Protein AF-A0A0W8D0F6-F1 (afdb_monomer_lite)

Organism: Phytophthora nicotianae (NCBI:txid4792)

pLDDT: mean 84.15, std 13.4, range [37.69, 95.56]

Structure (mmCIF, N/CA/C/O backbone):
data_AF-A0A0W8D0F6-F1
#
_entry.id   AF-A0A0W8D0F6-F1
#
loop_
_atom_site.group_PDB
_atom_site.id
_atom_site.type_symbol
_atom_site.label_atom_id
_atom_site.label_alt_id
_atom_site.label_comp_id
_atom_site.label_asym_id
_atom_site.label_entity_id
_atom_site.label_seq_id
_atom_site.pdbx_PDB_ins_code
_atom_site.Cartn_x
_atom_site.Cartn_y
_atom_site.Cartn_z
_atom_site.occupancy
_atom_site.B_iso_or_equiv
_atom_site.auth_seq_id
_atom_site.auth_comp_id
_atom_site.auth_asym_id
_atom_site.auth_atom_id
_atom_site.pdbx_PDB_model_num
ATOM 1 N N . MET A 1 1 ? -10.088 -6.794 23.719 1.00 49.53 1 MET A N 1
ATOM 2 C CA . MET A 1 1 ? -10.058 -5.626 22.808 1.00 49.53 1 MET A CA 1
ATOM 3 C C . MET A 1 1 ? -9.880 -6.168 21.394 1.00 49.53 1 MET A C 1
ATOM 5 O O . MET A 1 1 ? -9.035 -7.031 21.216 1.00 49.53 1 MET A O 1
ATOM 9 N N . SER A 1 2 ? -10.713 -5.782 20.423 1.00 54.84 2 SER A N 1
ATOM 10 C CA . SER A 1 2 ? -10.577 -6.261 19.036 1.00 54.84 2 SER A CA 1
ATOM 11 C C . SER A 1 2 ? -9.359 -5.599 18.394 1.00 54.84 2 SER A C 1
ATOM 13 O O . SER A 1 2 ? -9.376 -4.388 18.184 1.00 54.84 2 SER A O 1
ATOM 15 N N . HIS A 1 3 ? -8.312 -6.365 18.096 1.00 66.00 3 HIS A N 1
ATOM 16 C CA . HIS A 1 3 ? -7.158 -5.871 17.346 1.00 66.00 3 HIS A CA 1
ATOM 17 C C . HIS A 1 3 ? -7.536 -5.809 15.863 1.00 66.00 3 HIS A C 1
ATOM 19 O O . HIS A 1 3 ? -7.932 -6.818 15.282 1.00 66.00 3 HIS A O 1
ATOM 25 N N . GLY A 1 4 ? -7.497 -4.614 15.272 1.00 75.62 4 GLY A N 1
ATOM 26 C CA . GLY A 1 4 ? -7.786 -4.421 13.855 1.00 75.62 4 GLY A CA 1
ATOM 27 C C . GLY A 1 4 ? -6.559 -4.729 13.003 1.00 75.62 4 GLY A C 1
ATOM 28 O O . GLY A 1 4 ? -5.426 -4.450 13.394 1.00 75.62 4 GLY A O 1
ATOM 29 N N . SER A 1 5 ? -6.776 -5.274 11.815 1.00 84.56 5 SER A N 1
ATOM 30 C CA . SER A 1 5 ? -5.776 -5.259 10.749 1.00 84.56 5 SER A CA 1
ATOM 31 C C . SER A 1 5 ? -6.409 -4.654 9.506 1.00 84.56 5 SER A C 1
ATOM 33 O O . SER A 1 5 ? -7.623 -4.748 9.307 1.00 84.56 5 SER A O 1
ATOM 35 N N . SER A 1 6 ? -5.601 -3.979 8.700 1.00 87.75 6 SER A N 1
ATOM 36 C CA . SER A 1 6 ? -6.020 -3.435 7.412 1.00 87.75 6 SER A CA 1
ATOM 37 C C . SER A 1 6 ? -5.181 -4.058 6.311 1.00 87.75 6 SER A C 1
ATOM 39 O O . SER A 1 6 ? -4.005 -4.347 6.510 1.00 87.75 6 SER A O 1
ATOM 41 N N . THR A 1 7 ? -5.808 -4.300 5.163 1.00 91.81 7 THR A N 1
ATOM 42 C CA . THR A 1 7 ? -5.136 -4.730 3.934 1.00 91.81 7 THR A CA 1
ATOM 43 C C . THR A 1 7 ? -5.336 -3.636 2.901 1.00 91.81 7 THR A C 1
ATOM 45 O O . THR A 1 7 ? -6.472 -3.243 2.640 1.00 91.81 7 THR A O 1
ATOM 48 N N . VAL A 1 8 ? -4.241 -3.127 2.346 1.00 92.94 8 VAL A N 1
ATOM 49 C CA . VAL A 1 8 ? -4.249 -2.065 1.339 1.00 92.94 8 VAL A CA 1
ATOM 50 C C . VAL A 1 8 ? -3.506 -2.539 0.102 1.00 92.94 8 VAL A C 1
ATOM 52 O O . VAL A 1 8 ? -2.436 -3.127 0.215 1.00 92.94 8 VAL A O 1
ATOM 55 N N . LEU A 1 9 ? -4.076 -2.248 -1.064 1.00 92.00 9 LEU A N 1
ATOM 56 C CA . LEU A 1 9 ? -3.480 -2.453 -2.379 1.00 92.00 9 LEU A CA 1
ATOM 57 C C . LEU A 1 9 ? -3.119 -1.087 -2.981 1.00 92.00 9 LEU A C 1
ATOM 59 O O . LEU A 1 9 ? -3.992 -0.228 -3.113 1.00 92.00 9 LEU A O 1
ATOM 63 N N . ALA A 1 10 ? -1.865 -0.908 -3.389 1.00 92.56 10 ALA A N 1
ATOM 64 C CA . ALA A 1 10 ? -1.406 0.202 -4.218 1.00 92.56 10 ALA A CA 1
ATOM 65 C C . ALA A 1 10 ? -0.988 -0.333 -5.593 1.00 92.56 10 ALA A C 1
ATOM 67 O O . ALA A 1 10 ? -0.185 -1.261 -5.680 1.00 92.56 10 ALA A O 1
ATOM 68 N N . ALA A 1 11 ? -1.538 0.241 -6.664 1.00 89.75 11 ALA A N 1
ATOM 69 C CA . ALA A 1 11 ? -1.292 -0.189 -8.038 1.00 89.75 11 ALA A CA 1
ATOM 70 C C . ALA A 1 11 ? -0.626 0.920 -8.860 1.00 89.75 11 ALA A C 1
ATOM 72 O O . ALA A 1 11 ? -1.016 2.085 -8.779 1.00 89.75 11 ALA A O 1
ATOM 73 N N . VAL A 1 12 ? 0.348 0.534 -9.681 1.00 87.62 12 VAL A N 1
ATOM 74 C CA . VAL A 1 12 ? 1.019 1.370 -10.678 1.00 87.62 12 VAL A CA 1
ATOM 75 C C . VAL A 1 12 ? 0.629 0.863 -12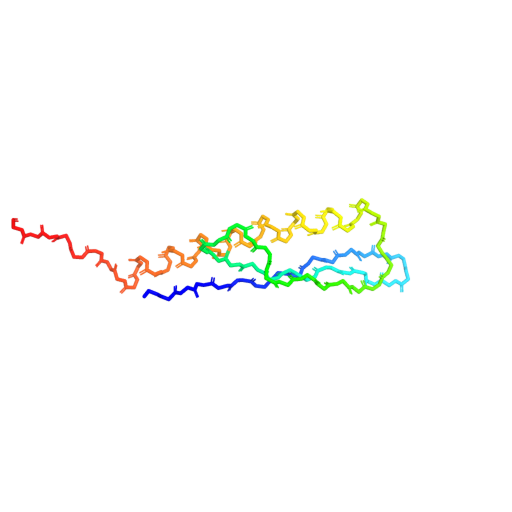.059 1.00 87.62 12 VAL A C 1
ATOM 77 O O . VAL A 1 12 ? 0.756 -0.323 -12.367 1.00 87.62 12 VAL A O 1
ATOM 80 N N . TYR A 1 13 ? 0.161 1.779 -12.899 1.00 83.75 13 TYR A N 1
ATOM 81 C CA . TYR A 1 13 ? -0.230 1.477 -14.269 1.00 83.75 13 TYR A CA 1
ATOM 82 C C . TYR A 1 13 ? 0.958 1.718 -15.197 1.00 83.75 13 TYR A C 1
ATOM 84 O O . TYR A 1 13 ? 1.389 2.857 -15.378 1.00 83.75 13 TYR A O 1
ATOM 92 N N . GLY A 1 14 ? 1.496 0.635 -15.756 1.00 72.75 14 GLY A N 1
ATOM 93 C CA . GLY A 1 14 ? 2.461 0.685 -16.846 1.00 72.75 14 GLY A CA 1
ATOM 94 C C . GLY A 1 14 ? 1.780 0.575 -18.216 1.00 72.75 14 GLY A C 1
ATOM 95 O O . GLY A 1 14 ? 0.590 0.266 -18.293 1.00 72.75 14 GLY A O 1
ATOM 96 N N . PRO A 1 15 ? 2.531 0.795 -19.308 1.00 72.06 15 PRO A N 1
ATOM 97 C CA . PRO A 1 15 ? 2.003 0.716 -20.670 1.00 72.06 15 PRO A CA 1
ATOM 98 C C . PRO A 1 15 ? 1.495 -0.681 -21.064 1.00 72.06 15 PRO A C 1
ATOM 100 O O . PRO A 1 15 ? 0.586 -0.767 -21.882 1.00 72.06 15 PRO A O 1
ATOM 103 N N . GLU A 1 16 ? 2.037 -1.759 -20.484 1.00 70.50 16 GLU A N 1
ATOM 104 C CA . GLU A 1 16 ? 1.668 -3.138 -20.857 1.00 70.50 16 GLU A CA 1
ATOM 105 C C . GLU A 1 16 ? 0.942 -3.928 -19.759 1.00 70.50 16 GLU A C 1
ATOM 107 O O . GLU A 1 16 ? 0.213 -4.872 -20.062 1.00 70.50 16 GLU A O 1
ATOM 112 N N . ALA A 1 17 ? 1.113 -3.566 -18.485 1.00 75.94 17 ALA A N 1
ATOM 113 C CA . ALA A 1 17 ? 0.509 -4.287 -17.368 1.00 75.94 17 ALA A CA 1
ATOM 114 C C . ALA A 1 17 ? 0.369 -3.415 -16.113 1.00 75.94 17 ALA A C 1
ATOM 116 O O . ALA A 1 17 ? 1.062 -2.408 -15.938 1.00 75.94 17 ALA A O 1
ATOM 117 N N . VAL A 1 18 ? -0.523 -3.846 -15.217 1.00 87.25 18 VAL A N 1
ATOM 118 C CA . VAL A 1 18 ? -0.671 -3.276 -13.875 1.00 87.25 18 VAL A CA 1
ATOM 119 C C . VAL A 1 18 ? 0.235 -4.032 -12.914 1.00 87.25 18 VAL A C 1
ATOM 121 O O . VAL A 1 18 ? 0.050 -5.231 -12.687 1.00 87.25 18 VAL A O 1
ATOM 124 N N . SER A 1 19 ? 1.175 -3.310 -12.317 1.00 93.25 19 SER A N 1
ATOM 125 C CA . SER A 1 19 ? 1.973 -3.801 -11.198 1.00 93.25 19 SER A CA 1
ATOM 126 C C . SER A 1 19 ? 1.381 -3.285 -9.893 1.00 93.25 19 SER A C 1
ATOM 128 O O . SER A 1 19 ? 0.801 -2.201 -9.853 1.00 93.25 19 SER A O 1
ATOM 130 N N . TRP A 1 20 ? 1.493 -4.041 -8.809 1.00 93.56 20 TRP A N 1
ATOM 131 C CA . TRP A 1 20 ? 0.910 -3.628 -7.535 1.00 93.56 20 TRP A CA 1
ATOM 132 C C . TRP A 1 20 ? 1.657 -4.182 -6.332 1.00 93.56 20 TRP A C 1
ATOM 134 O O . TRP A 1 20 ? 2.374 -5.177 -6.428 1.00 93.56 20 TRP A O 1
ATOM 144 N N . VAL A 1 21 ? 1.448 -3.534 -5.189 1.00 95.25 21 VAL A N 1
ATOM 145 C CA 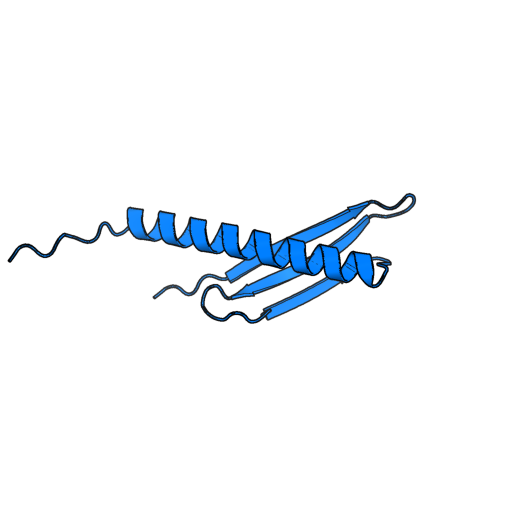. VAL A 1 21 ? 1.871 -3.981 -3.861 1.00 95.25 21 VAL A CA 1
ATOM 146 C C . VAL A 1 21 ? 0.642 -4.033 -2.962 1.00 95.25 21 VAL A C 1
ATOM 148 O O . VAL A 1 21 ? -0.104 -3.063 -2.857 1.00 95.25 21 VAL A O 1
ATOM 151 N N . THR A 1 22 ? 0.432 -5.167 -2.305 1.00 95.56 22 THR A N 1
ATOM 152 C CA . THR A 1 22 ? -0.564 -5.360 -1.252 1.00 95.56 22 THR A CA 1
ATOM 153 C C . THR A 1 22 ? 0.150 -5.482 0.081 1.00 95.56 22 THR A C 1
ATOM 155 O O . THR A 1 22 ? 0.971 -6.380 0.264 1.00 95.56 22 THR A O 1
ATOM 158 N N . THR A 1 23 ? -0.188 -4.623 1.035 1.00 95.31 23 THR A N 1
ATOM 159 C CA . THR A 1 23 ? 0.351 -4.674 2.394 1.00 95.31 23 THR A CA 1
ATOM 160 C C . THR A 1 23 ? -0.779 -4.899 3.384 1.00 95.31 23 THR A C 1
ATOM 162 O O . THR A 1 23 ? -1.779 -4.181 3.356 1.00 95.31 23 THR A O 1
ATOM 165 N N . ALA A 1 24 ? -0.610 -5.857 4.296 1.00 93.44 24 ALA A N 1
ATOM 166 C CA . ALA A 1 24 ? -1.433 -5.935 5.498 1.00 93.44 24 ALA A CA 1
ATOM 167 C C . ALA A 1 24 ? -0.654 -5.391 6.694 1.00 93.44 24 ALA A C 1
ATOM 169 O O . ALA A 1 24 ? 0.495 -5.783 6.916 1.00 93.44 24 ALA A O 1
ATOM 170 N N . ARG A 1 25 ? -1.273 -4.509 7.480 1.00 91.62 25 ARG A N 1
ATOM 171 C CA . ARG A 1 25 ? -0.670 -3.939 8.690 1.00 91.62 25 ARG A CA 1
ATOM 172 C C . ARG A 1 25 ? -1.547 -4.162 9.910 1.00 91.62 25 ARG A C 1
ATOM 174 O O . ARG A 1 25 ? -2.777 -4.161 9.841 1.00 91.62 25 ARG A O 1
ATOM 181 N N . SER A 1 26 ? -0.880 -4.355 11.039 1.00 88.94 26 SER A N 1
ATOM 182 C CA . SER A 1 26 ? -1.515 -4.392 12.351 1.00 88.94 26 SER A CA 1
ATOM 183 C C . SER A 1 26 ? -1.845 -2.971 12.800 1.00 88.94 26 SER A C 1
ATOM 185 O O . SER A 1 26 ? -1.039 -2.063 12.629 1.00 88.94 26 SER A O 1
ATOM 187 N N . SER A 1 27 ? -3.011 -2.761 13.413 1.00 80.81 27 SER A N 1
ATOM 188 C CA . SER A 1 27 ? -3.365 -1.451 13.972 1.00 80.81 27 SER A CA 1
ATOM 189 C C . SER A 1 27 ? -2.740 -1.186 15.347 1.00 80.81 27 SER A C 1
ATOM 191 O O . SER A 1 27 ? -2.938 -0.109 15.905 1.00 80.81 27 SER A O 1
ATOM 193 N N . THR A 1 28 ? -2.084 -2.183 15.951 1.00 80.06 28 THR A N 1
ATOM 194 C CA . THR A 1 28 ? -1.526 -2.094 17.315 1.00 80.06 28 THR A CA 1
ATOM 195 C C . THR A 1 28 ? -0.015 -2.249 17.374 1.00 80.06 28 THR A C 1
ATOM 197 O O . THR A 1 28 ? 0.574 -2.054 18.431 1.00 80.06 28 THR A O 1
ATOM 200 N N . SER A 1 29 ? 0.614 -2.598 16.260 1.00 79.12 29 SER A N 1
ATOM 201 C CA . SER A 1 29 ? 2.064 -2.633 16.113 1.00 79.12 29 SER A CA 1
ATOM 202 C C . SER A 1 29 ? 2.415 -1.953 14.805 1.00 79.12 29 SER A C 1
ATOM 204 O O . SER A 1 29 ? 1.746 -2.213 13.810 1.00 79.12 29 SER A O 1
ATOM 206 N N . ASP A 1 30 ? 3.498 -1.184 14.772 1.00 72.06 30 ASP A N 1
ATOM 207 C CA . ASP A 1 30 ? 3.940 -0.489 13.552 1.00 72.06 30 ASP A CA 1
ATOM 208 C C . ASP A 1 30 ? 4.444 -1.435 12.437 1.00 72.06 30 ASP A C 1
ATOM 210 O O . ASP A 1 30 ? 4.876 -1.007 11.369 1.00 72.06 30 ASP A O 1
ATOM 214 N N . GLY A 1 31 ? 4.377 -2.747 12.674 1.00 84.62 31 GLY A N 1
ATOM 215 C CA . GLY A 1 31 ? 4.838 -3.787 11.767 1.00 84.62 31 GLY A CA 1
ATOM 216 C C . GLY A 1 31 ? 3.891 -4.094 10.604 1.00 84.62 31 GLY A C 1
ATOM 217 O O . GLY A 1 31 ? 2.662 -4.138 10.735 1.00 84.62 31 GLY A O 1
ATOM 218 N N . VAL A 1 32 ? 4.509 -4.399 9.465 1.00 90.44 32 VAL A N 1
ATOM 219 C CA . VAL A 1 32 ? 3.879 -5.059 8.318 1.00 90.44 32 VAL A CA 1
ATOM 220 C C . VAL A 1 32 ? 3.679 -6.541 8.647 1.00 90.44 32 VAL A C 1
ATOM 222 O O . VAL A 1 32 ? 4.623 -7.224 9.031 1.00 90.44 32 VAL A O 1
ATOM 225 N N . LEU A 1 33 ? 2.450 -7.039 8.496 1.00 92.00 33 LEU A N 1
ATOM 226 C CA . LEU A 1 33 ? 2.112 -8.456 8.677 1.00 92.00 33 LEU A CA 1
ATOM 227 C C . LEU A 1 33 ? 2.387 -9.261 7.406 1.00 92.00 33 LEU A C 1
ATOM 229 O O . LEU A 1 33 ? 2.860 -10.391 7.467 1.00 92.00 33 LEU A O 1
ATOM 233 N N . THR A 1 34 ? 2.076 -8.681 6.247 1.00 92.75 34 THR A N 1
ATOM 234 C CA . THR A 1 34 ? 2.393 -9.271 4.947 1.00 92.75 34 THR A CA 1
ATOM 235 C C . THR A 1 34 ? 2.621 -8.182 3.912 1.00 92.75 34 THR A C 1
ATOM 237 O O . THR A 1 34 ? 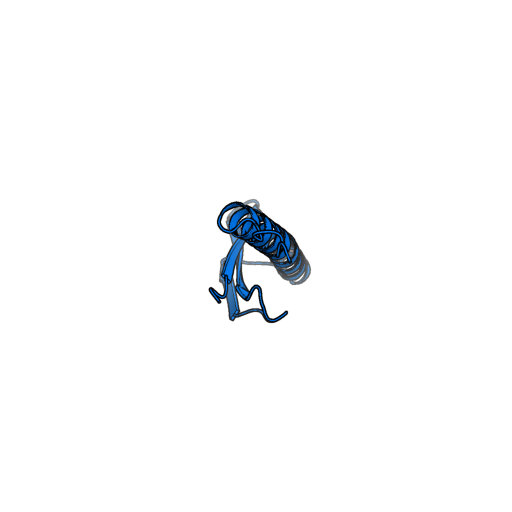2.003 -7.116 3.984 1.00 92.75 34 THR A O 1
ATOM 240 N N . CYS A 1 35 ? 3.492 -8.463 2.949 1.00 93.31 35 CYS A N 1
ATOM 241 C CA . CYS A 1 35 ? 3.711 -7.636 1.774 1.00 93.31 35 CYS A CA 1
ATOM 242 C C . CYS A 1 35 ? 3.821 -8.560 0.563 1.00 93.31 35 CYS A C 1
ATOM 244 O O . CYS A 1 35 ? 4.678 -9.442 0.537 1.00 93.31 35 CYS A O 1
ATOM 246 N N . ILE A 1 36 ? 2.931 -8.383 -0.408 1.00 95.50 36 ILE A N 1
ATOM 247 C CA . ILE A 1 36 ? 2.886 -9.175 -1.636 1.00 95.50 36 ILE A CA 1
ATOM 248 C C . ILE A 1 36 ? 2.902 -8.199 -2.799 1.00 95.50 36 ILE A C 1
ATOM 250 O O . ILE A 1 36 ? 2.087 -7.281 -2.836 1.00 95.50 36 ILE A O 1
ATOM 254 N N . SER A 1 3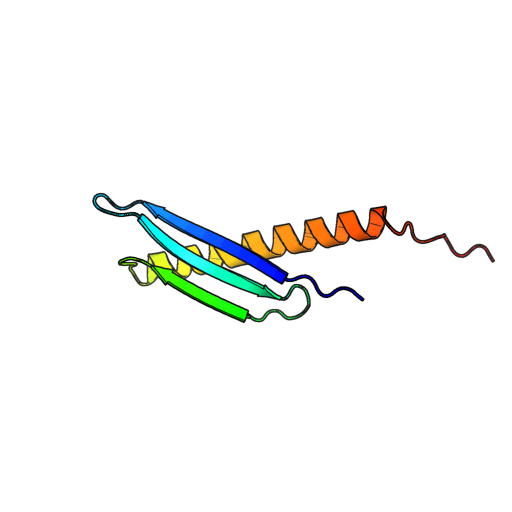7 ? 3.795 -8.401 -3.758 1.00 94.06 37 SER A N 1
ATOM 255 C CA . SER A 1 37 ? 3.814 -7.639 -5.002 1.00 94.06 37 SER A CA 1
ATOM 256 C C . SER A 1 37 ? 3.512 -8.526 -6.203 1.00 94.06 37 SER A C 1
ATOM 258 O O . SER A 1 37 ? 3.684 -9.744 -6.165 1.00 94.06 37 SER A O 1
ATOM 260 N N . ASN A 1 38 ? 3.049 -7.897 -7.277 1.00 93.94 38 ASN A N 1
ATOM 261 C CA . ASN A 1 38 ? 2.829 -8.533 -8.566 1.00 93.94 38 ASN A CA 1
ATOM 262 C C . ASN A 1 38 ? 3.267 -7.600 -9.691 1.00 93.94 38 ASN A C 1
ATOM 264 O O . ASN A 1 38 ? 3.093 -6.383 -9.601 1.00 93.94 38 ASN A O 1
ATOM 268 N N . GLY A 1 39 ? 3.757 -8.196 -10.775 1.00 90.56 39 GLY A N 1
ATOM 269 C CA . GLY A 1 39 ? 4.295 -7.467 -11.915 1.00 90.56 39 GLY A CA 1
ATOM 270 C C . GLY A 1 39 ? 5.726 -6.987 -11.683 1.00 90.56 39 GLY A C 1
ATOM 271 O O . GLY A 1 39 ? 6.366 -7.309 -10.682 1.00 90.56 39 GLY A O 1
ATOM 272 N N . LEU A 1 40 ? 6.235 -6.231 -12.651 1.00 90.75 40 LEU A N 1
ATOM 273 C CA . LEU A 1 40 ? 7.559 -5.627 -12.586 1.00 90.75 40 LEU A CA 1
ATOM 274 C C . LEU A 1 40 ? 7.421 -4.225 -11.994 1.00 90.75 40 LEU A C 1
ATOM 276 O O . LEU A 1 40 ? 6.710 -3.382 -12.543 1.00 90.75 40 LEU A O 1
ATOM 280 N N . LEU A 1 41 ? 8.073 -4.002 -10.859 1.00 91.88 41 LEU A N 1
ATOM 281 C CA . LEU A 1 41 ? 8.185 -2.705 -10.202 1.00 91.88 41 LEU A CA 1
ATOM 282 C C . LEU A 1 41 ? 9.663 -2.330 -10.180 1.00 91.88 41 LEU A C 1
ATOM 284 O O . LEU A 1 41 ? 10.497 -3.169 -9.833 1.00 91.88 41 LEU A O 1
ATOM 288 N N . SER A 1 42 ? 9.985 -1.081 -10.515 1.00 92.56 42 SER A N 1
ATOM 289 C CA . SER A 1 42 ? 11.278 -0.528 -10.113 1.00 92.56 42 SER A CA 1
ATOM 290 C C . SER A 1 42 ? 11.343 -0.426 -8.588 1.00 92.56 42 SER A C 1
ATOM 292 O O . SER A 1 42 ? 10.317 -0.458 -7.898 1.00 92.56 42 SER A O 1
ATOM 294 N N . GLU A 1 43 ? 12.550 -0.282 -8.055 1.00 94.62 43 GLU A N 1
ATOM 295 C CA . GLU A 1 43 ? 12.759 -0.085 -6.623 1.00 94.62 43 GLU A CA 1
ATOM 296 C C . GLU A 1 43 ? 11.968 1.131 -6.112 1.00 94.62 43 GLU A C 1
ATOM 298 O O . GLU A 1 43 ? 11.215 1.032 -5.141 1.00 94.62 43 GLU A O 1
ATOM 303 N N . GLU A 1 44 ? 12.031 2.252 -6.832 1.00 95.06 44 GLU A N 1
ATOM 304 C CA . GLU A 1 44 ? 11.315 3.484 -6.492 1.00 95.06 44 GLU A CA 1
ATOM 305 C C . GLU A 1 44 ? 9.796 3.278 -6.500 1.00 95.06 44 GLU A C 1
ATOM 307 O O . GLU A 1 44 ? 9.096 3.758 -5.608 1.00 95.06 44 GLU A O 1
ATOM 312 N N . GLN A 1 45 ? 9.273 2.534 -7.480 1.00 94.06 45 GLN A N 1
ATOM 313 C CA . GLN A 1 45 ? 7.845 2.226 -7.567 1.00 94.06 45 GLN A CA 1
ATOM 314 C C . GLN A 1 45 ? 7.388 1.331 -6.415 1.00 94.06 45 GLN A C 1
ATOM 316 O O . GLN A 1 45 ? 6.325 1.570 -5.836 1.00 94.06 45 GLN A O 1
ATOM 321 N N . TYR A 1 46 ? 8.181 0.319 -6.062 1.00 93.81 46 TYR A N 1
ATOM 322 C CA . TYR A 1 46 ? 7.887 -0.560 -4.936 1.00 93.81 46 TYR A CA 1
ATOM 323 C C . TYR A 1 46 ? 7.866 0.213 -3.610 1.00 93.81 46 TYR A C 1
ATOM 325 O O . TYR A 1 46 ? 6.926 0.057 -2.821 1.00 93.81 46 TYR A O 1
ATOM 333 N N . PHE A 1 47 ? 8.847 1.092 -3.378 1.00 94.81 47 PHE A N 1
ATOM 334 C CA . PHE A 1 47 ? 8.880 1.931 -2.179 1.00 94.81 47 PHE A CA 1
ATOM 335 C C . PHE A 1 47 ? 7.721 2.924 -2.132 1.00 94.81 47 PHE A C 1
ATOM 337 O O . PHE A 1 47 ? 7.048 3.013 -1.105 1.00 94.81 47 PHE A O 1
ATOM 344 N N . ALA A 1 48 ? 7.416 3.596 -3.245 1.00 94.69 48 ALA A N 1
ATOM 345 C CA . ALA A 1 48 ? 6.286 4.518 -3.320 1.00 94.69 48 ALA A CA 1
ATOM 346 C C . ALA A 1 48 ? 4.948 3.812 -3.036 1.00 94.69 48 ALA A C 1
ATOM 348 O O . ALA A 1 48 ? 4.111 4.336 -2.296 1.00 94.69 48 ALA A O 1
ATOM 349 N N . CYS A 1 49 ? 4.754 2.597 -3.563 1.00 94.94 49 CYS A N 1
ATOM 350 C CA . CYS A 1 49 ? 3.569 1.791 -3.267 1.00 94.94 49 CYS A CA 1
ATOM 351 C C . CYS A 1 49 ? 3.508 1.379 -1.797 1.00 94.94 49 CYS A C 1
ATOM 353 O O . CYS A 1 49 ? 2.451 1.471 -1.179 1.00 94.94 49 CYS A O 1
ATOM 355 N N . SER A 1 50 ? 4.635 0.956 -1.226 1.00 93.12 50 SER A N 1
ATOM 356 C CA . SER A 1 50 ? 4.713 0.544 0.178 1.00 93.12 50 SER A CA 1
ATOM 357 C C . SER A 1 50 ? 4.382 1.706 1.122 1.00 93.12 50 SER A C 1
ATOM 359 O O . SER A 1 50 ? 3.593 1.543 2.054 1.00 93.12 50 SER A O 1
ATOM 361 N N . GLU A 1 51 ? 4.896 2.906 0.841 1.00 94.06 51 GLU A N 1
ATOM 362 C CA . GLU A 1 51 ? 4.592 4.126 1.599 1.00 94.06 51 GLU A CA 1
ATOM 363 C C . GLU A 1 51 ? 3.119 4.548 1.434 1.00 94.06 51 GLU A C 1
ATOM 365 O O . GLU A 1 51 ? 2.461 4.970 2.390 1.00 94.06 51 GLU A O 1
ATOM 370 N N . ALA A 1 52 ? 2.554 4.408 0.229 1.00 95.00 52 ALA A N 1
ATOM 371 C CA . ALA A 1 52 ? 1.130 4.648 -0.005 1.00 95.00 52 ALA A CA 1
ATOM 372 C C . ALA A 1 52 ? 0.253 3.677 0.804 1.00 95.00 52 ALA A C 1
ATOM 374 O O . ALA A 1 52 ? -0.669 4.112 1.503 1.00 95.00 52 ALA A O 1
ATOM 375 N N . CYS A 1 53 ? 0.579 2.381 0.787 1.00 94.81 53 CYS A N 1
ATOM 376 C CA . CYS A 1 53 ? -0.086 1.365 1.600 1.00 94.81 53 CYS A CA 1
ATOM 377 C C . CYS A 1 53 ? 0.012 1.675 3.098 1.00 94.81 53 CYS A C 1
ATOM 379 O O . CYS A 1 53 ? -0.969 1.511 3.831 1.00 94.81 53 CYS A O 1
ATOM 381 N N . GLN A 1 54 ? 1.168 2.162 3.557 1.00 92.69 54 GLN A N 1
ATOM 382 C CA . GLN A 1 54 ? 1.388 2.559 4.943 1.00 92.69 54 GLN A CA 1
ATOM 383 C C . GLN A 1 54 ? 0.413 3.665 5.374 1.00 92.69 54 GLN A C 1
ATOM 385 O O . GLN A 1 54 ? -0.357 3.461 6.321 1.00 92.69 54 GLN A O 1
ATOM 390 N N . ARG A 1 55 ? 0.395 4.788 4.646 1.00 93.31 55 ARG A N 1
ATOM 391 C CA . ARG A 1 55 ? -0.457 5.959 4.936 1.00 93.31 55 ARG A CA 1
ATOM 392 C C . ARG A 1 55 ? -1.950 5.635 4.868 1.00 93.31 55 ARG A C 1
ATOM 394 O O . ARG A 1 55 ? -2.744 6.063 5.709 1.00 93.31 55 ARG A O 1
ATOM 401 N N . ALA A 1 56 ? -2.350 4.831 3.887 1.00 94.00 56 ALA A N 1
ATOM 402 C CA . ALA A 1 56 ? -3.727 4.366 3.772 1.00 94.00 56 ALA A CA 1
ATOM 403 C C . ALA A 1 56 ? -4.121 3.450 4.945 1.00 94.00 56 ALA A C 1
ATOM 405 O O . ALA A 1 56 ? -5.217 3.580 5.491 1.00 94.00 56 ALA A O 1
ATOM 406 N N . SER A 1 57 ? -3.216 2.574 5.395 1.00 92.56 57 SER A N 1
ATOM 407 C CA . SER A 1 57 ? -3.463 1.695 6.547 1.00 92.56 57 SER A CA 1
ATOM 408 C C . SER A 1 57 ? -3.705 2.485 7.837 1.00 92.56 57 SER A C 1
ATOM 410 O O . SER A 1 57 ? -4.586 2.118 8.614 1.00 92.56 57 SER A O 1
ATOM 412 N N . GLU A 1 58 ? -2.973 3.584 8.045 1.00 90.81 58 GLU A N 1
ATOM 413 C CA . GLU A 1 58 ? -3.181 4.514 9.168 1.00 90.81 58 GLU A CA 1
ATOM 414 C C . GLU A 1 58 ? -4.553 5.185 9.105 1.00 90.81 58 GLU A C 1
ATOM 416 O O . GLU A 1 58 ? -5.255 5.262 10.115 1.00 90.81 58 GLU A O 1
ATOM 421 N N . SER A 1 59 ? -4.977 5.594 7.907 1.00 92.06 59 SER A N 1
ATOM 422 C CA . SER A 1 59 ? -6.299 6.192 7.690 1.00 92.06 59 SER A CA 1
ATOM 423 C C . SER A 1 59 ? -7.425 5.209 8.039 1.00 92.06 59 SER A C 1
ATOM 425 O O . SER A 1 59 ? -8.377 5.566 8.738 1.00 92.06 59 SER A O 1
ATOM 427 N N . VAL A 1 60 ? -7.293 3.943 7.626 1.00 91.06 60 VAL A N 1
ATOM 428 C CA . VAL A 1 60 ? -8.244 2.873 7.972 1.00 91.06 60 VAL A CA 1
ATOM 429 C C . VAL A 1 60 ? -8.253 2.612 9.481 1.00 91.06 60 VAL A C 1
ATOM 431 O O . VAL A 1 60 ? -9.323 2.516 10.082 1.00 91.06 60 VAL A O 1
ATOM 434 N N . ALA A 1 61 ? -7.082 2.545 10.121 1.00 88.50 61 ALA A N 1
ATO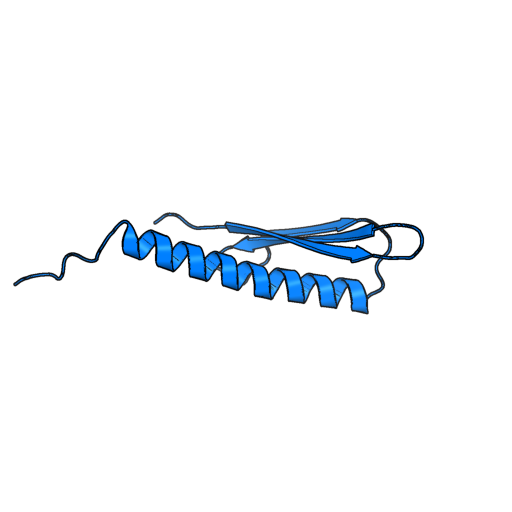M 435 C CA . ALA A 1 61 ? -6.983 2.352 11.566 1.00 88.50 61 ALA A CA 1
ATOM 436 C C . ALA A 1 61 ? -7.643 3.502 12.351 1.00 88.50 61 ALA A C 1
ATOM 438 O O . ALA A 1 61 ? -8.384 3.252 13.306 1.00 88.50 61 ALA A O 1
ATOM 439 N N . ALA A 1 62 ? -7.436 4.753 11.930 1.00 89.00 62 ALA A N 1
ATOM 440 C CA . ALA A 1 62 ? -8.090 5.921 12.518 1.00 89.00 62 ALA A CA 1
ATOM 441 C C . ALA A 1 62 ? -9.618 5.851 12.374 1.00 89.00 62 ALA A C 1
ATOM 443 O O . ALA A 1 62 ? -10.339 6.044 13.357 1.00 89.00 62 ALA A O 1
ATOM 444 N N . PHE A 1 63 ? -10.120 5.492 11.188 1.00 89.69 63 PHE A N 1
ATOM 445 C CA . PHE A 1 63 ? -11.552 5.294 10.964 1.00 89.69 63 PHE A CA 1
ATOM 446 C C . PHE A 1 63 ? -12.137 4.218 11.889 1.00 89.69 63 PHE A C 1
ATOM 448 O O . PHE A 1 63 ? -13.147 4.460 12.553 1.00 89.69 63 PHE A O 1
ATOM 455 N N . PHE A 1 64 ? -11.477 3.062 12.011 1.00 87.25 64 PHE A N 1
ATOM 456 C CA . PHE A 1 64 ? -11.911 2.010 12.933 1.00 87.25 64 PHE A CA 1
ATOM 457 C C . PHE A 1 64 ? -11.980 2.507 14.380 1.00 87.25 64 PHE A C 1
ATOM 459 O O . PHE A 1 64 ? -12.962 2.225 15.066 1.00 87.25 64 PHE A O 1
ATOM 466 N N . ARG A 1 65 ? -10.994 3.285 14.845 1.00 85.38 65 ARG A N 1
ATOM 467 C CA . ARG A 1 65 ? -11.018 3.876 16.196 1.00 85.38 65 ARG A CA 1
ATOM 468 C C . ARG A 1 65 ? -12.234 4.781 16.397 1.00 85.38 65 ARG A C 1
ATOM 470 O O . ARG A 1 65 ? -12.917 4.641 17.409 1.00 85.38 65 ARG A O 1
ATOM 477 N N . ILE A 1 66 ? -12.541 5.643 15.426 1.00 88.44 66 ILE A N 1
ATOM 478 C CA . ILE A 1 66 ? -13.708 6.541 15.470 1.00 88.44 66 ILE A CA 1
ATOM 479 C C . ILE A 1 66 ? -15.013 5.738 15.545 1.00 88.44 66 ILE A C 1
ATOM 481 O O . ILE A 1 66 ? -15.889 6.038 16.354 1.00 88.44 66 ILE A O 1
ATOM 485 N N . VAL A 1 67 ? -15.153 4.698 14.720 1.00 87.12 67 VAL A N 1
ATOM 486 C CA . VAL A 1 67 ? -16.358 3.852 14.703 1.00 87.12 67 VAL A CA 1
ATOM 487 C C . VAL A 1 67 ? -16.533 3.105 16.027 1.00 87.12 67 VAL A C 1
ATOM 489 O O . VAL A 1 67 ? -17.643 3.055 16.557 1.00 87.12 67 VAL A O 1
ATOM 492 N N . GLN A 1 68 ? -15.455 2.567 16.603 1.00 83.38 68 GLN A N 1
ATOM 493 C CA . GLN A 1 68 ? -15.520 1.861 17.887 1.00 83.38 68 GLN A CA 1
ATOM 494 C C . GLN A 1 68 ? -15.891 2.794 19.047 1.00 83.38 68 GLN A C 1
ATOM 496 O O . GLN A 1 68 ? -16.712 2.422 19.882 1.00 83.38 68 GLN A O 1
ATOM 501 N N . GLN A 1 69 ? -15.364 4.023 19.065 1.00 80.56 69 GLN A N 1
ATOM 502 C CA . GLN A 1 69 ? -15.746 5.042 20.053 1.00 80.56 69 GLN A CA 1
ATOM 503 C C . GLN A 1 69 ? -17.227 5.428 19.960 1.00 80.56 69 GLN A C 1
ATOM 505 O O . GLN A 1 69 ? -17.859 5.687 20.977 1.00 80.56 69 GLN A O 1
ATOM 510 N N . LYS A 1 70 ? -17.811 5.442 18.755 1.00 79.00 70 LYS A N 1
ATOM 511 C CA . LYS A 1 70 ? -19.254 5.679 18.585 1.00 79.00 70 LYS A CA 1
ATOM 512 C C . LYS A 1 70 ? -20.108 4.503 19.060 1.00 79.00 70 LYS A C 1
ATOM 514 O O . LYS A 1 70 ? -21.211 4.718 19.547 1.00 79.00 70 LYS A O 1
ATOM 519 N N . LYS A 1 71 ? -19.621 3.268 18.897 1.00 74.56 71 LYS A N 1
ATOM 520 C CA . LYS A 1 71 ? -20.332 2.046 19.306 1.00 74.56 71 LYS A CA 1
ATOM 521 C C . LYS A 1 71 ? -20.350 1.859 20.825 1.00 74.56 71 LYS A C 1
ATOM 523 O O . LYS A 1 71 ? -21.313 1.322 21.361 1.00 74.56 71 LYS A O 1
ATOM 528 N N . HIS A 1 72 ? -19.303 2.322 21.498 1.00 65.69 72 HIS A N 1
ATOM 529 C CA . HIS A 1 72 ? -19.217 2.388 22.950 1.00 65.69 72 HIS A CA 1
ATOM 530 C C . HIS A 1 72 ? -18.957 3.842 23.342 1.00 65.69 72 HIS A C 1
ATOM 532 O O . HIS A 1 72 ? -17.797 4.190 23.587 1.00 65.69 72 HIS A O 1
ATOM 538 N N . PRO A 1 73 ? -19.997 4.705 23.371 1.00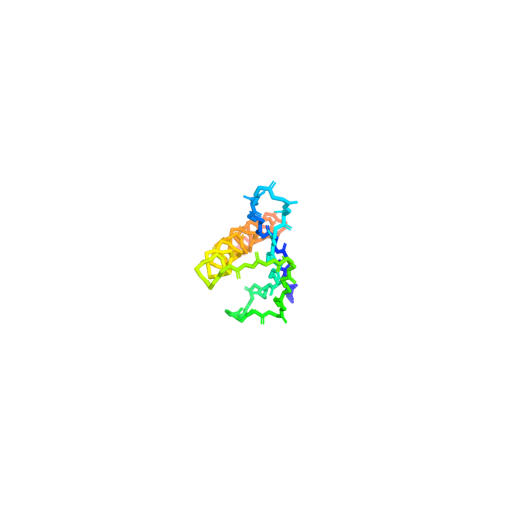 59.88 73 PRO A N 1
ATOM 539 C CA . PRO A 1 73 ? -19.862 6.000 24.015 1.00 59.88 73 PRO A CA 1
ATOM 540 C C . PRO A 1 73 ? -19.330 5.703 25.410 1.00 59.88 73 PRO A C 1
ATOM 542 O O . PRO A 1 73 ? -19.909 4.875 26.112 1.00 59.88 73 PRO A O 1
ATOM 545 N N . LEU A 1 74 ? -18.190 6.288 25.771 1.00 61.53 74 LEU A N 1
ATOM 546 C CA . LEU A 1 74 ? -17.736 6.262 27.152 1.00 61.53 74 LEU A CA 1
ATOM 547 C C . LEU A 1 74 ? -18.913 6.805 27.961 1.00 61.53 74 LEU A C 1
ATOM 549 O O . LEU A 1 74 ? -19.209 7.996 27.864 1.00 61.53 74 LEU A O 1
ATOM 553 N N . GLU A 1 75 ? -19.635 5.932 28.670 1.00 54.31 75 GLU A N 1
ATOM 554 C CA . GLU A 1 75 ? -20.515 6.381 29.734 1.00 54.31 75 GLU A CA 1
ATOM 555 C C . GLU A 1 75 ? -19.601 7.192 30.633 1.00 54.31 75 GLU A C 1
ATOM 557 O O . GLU A 1 75 ? -18.660 6.668 31.233 1.00 54.31 75 GLU A O 1
ATOM 562 N N . SER A 1 76 ? -19.790 8.509 30.583 1.00 53.28 76 SER A N 1
ATOM 563 C CA . SER A 1 76 ? -19.115 9.428 31.470 1.00 53.28 76 SER A CA 1
ATOM 564 C C . SER A 1 76 ? -19.417 8.894 32.855 1.00 53.28 76 SER A C 1
ATOM 566 O O . SER A 1 76 ? -20.585 8.859 33.241 1.00 53.28 76 SER A O 1
ATOM 568 N N . ALA A 1 77 ? -18.388 8.384 33.530 1.00 52.91 77 ALA A N 1
ATOM 569 C CA . ALA A 1 77 ? -18.480 7.901 34.890 1.00 52.91 77 ALA A CA 1
ATOM 570 C C . ALA A 1 77 ? -19.014 9.058 35.736 1.00 52.91 77 ALA A C 1
ATOM 572 O O . ALA A 1 77 ? -18.282 9.966 36.122 1.00 52.91 77 ALA A O 1
ATOM 573 N N . GLY A 1 78 ? -20.329 9.074 35.920 1.00 55.34 78 GLY A N 1
ATOM 574 C CA . GLY A 1 78 ? -20.974 9.834 36.960 1.00 55.34 78 GLY A CA 1
ATOM 575 C C . GLY A 1 78 ? -20.754 9.060 38.241 1.00 55.34 78 GLY A C 1
ATOM 576 O O . GLY A 1 78 ? -21.448 8.073 38.466 1.00 55.34 78 GLY A O 1
ATOM 577 N N . GLN A 1 79 ? -19.750 9.473 39.011 1.00 37.69 79 GLN A N 1
ATOM 578 C CA . GLN A 1 79 ? -19.827 9.750 40.450 1.00 37.69 79 GLN A CA 1
ATOM 579 C C . GLN A 1 79 ? -18.469 10.211 40.972 1.00 37.69 79 GLN A C 1
ATOM 581 O O . GLN A 1 79 ? -17.463 9.512 40.723 1.00 37.69 79 GLN A O 1
#

Secondary structure (DSSP, 8-state):
----EEEEEEEEE-SS-EEEEEEEEESSSS-EEEEEEES---HHHHHHHHHHHHHHHHHHHHHHHHHHHHHS-------

Foldseek 3Di:
DDWDKDKDKDWDDDPPDIKIWIWIDTLVDLDTPDIDIDDDDDPVRSVVRVVVRSVVRNVVSVVVVVVVCVVCVPPPPDD

Radius of gyration: 16.91 Å; chains: 1; bounding box: 34×19×61 Å

Sequence (79 aa):
MSHGSSTVLAAVYGPEAVSWVTTARSSTSDGVLTCISNGLLSEEQYFACSEACQRASESVAAFFRIVQQKKHPLESAGQ